Protein AF-A0A385YQN5-F1 (afdb_monomer)

Radius of gyration: 15.06 Å; Cα contacts (8 Å, |Δi|>4): 38; chains: 1; bounding box: 24×31×43 Å

Sequence (58 aa):
MSEILLSKVEQTREEMIESANTRGINDEETIRLSEKLDALLNKYQFEGTFSSSNMSKS

Foldseek 3Di:
DPPVLVVVLVVLVVQLVVCCVPVNCPDPSNVVSVVVNVVSVVVVVVVVVVVPPPPDDD

Secondary structure (DSSP, 8-state):
--HHHHHHHHHHHHHHHHHHHHT-TTSHHHHHHHHHHHHHHHHHHHHHHTTTTTS---

Nearest PDB structures (foldseek):
  6gfo-assembly1_F  TM=9.468E-01  e=2.403E-01  Thermosynechococcus vestitus BP-1
  2c0s-assembly1_A  TM=8.605E-01  e=3.784E-01  Bacillus anthracis str. Ames
  8d06-assembly4_K  TM=9.082E-01  e=1.217E+00  synthetic construct
  5npl-assembly1_A  TM=8.733E-01  e=1.386E+00  Microcystis aeruginosa PCC 7806
  4wwf-assembly2_B-2  TM=8.306E-01  e=3.669E+00  Cupriavidus metallidurans CH34

Organism: NCBI:txid2320858

Mean predicted aligned error: 7.2 Å

Structure (mmCIF, N/CA/C/O backbone):
data_AF-A0A385YQN5-F1
#
_entry.id   AF-A0A385YQN5-F1
#
loop_
_atom_site.group_PDB
_atom_site.id
_atom_site.type_symbol
_atom_site.label_atom_id
_atom_site.label_alt_id
_atom_site.label_comp_id
_atom_site.label_asym_id
_atom_site.label_entity_id
_atom_site.label_seq_id
_atom_site.pdbx_PDB_ins_code
_atom_site.Cartn_x
_atom_site.Cartn_y
_atom_site.Cartn_z
_atom_site.occupancy
_atom_site.B_iso_or_equiv
_atom_site.auth_seq_id
_atom_site.auth_comp_id
_atom_site.auth_asym_id
_atom_site.auth_atom_id
_atom_site.pdbx_PDB_model_num
ATOM 1 N N . MET A 1 1 ? -7.761 1.042 20.059 1.00 61.72 1 MET A N 1
ATOM 2 C CA . MET A 1 1 ? -7.430 0.802 18.637 1.00 61.72 1 MET A CA 1
ATOM 3 C C . MET A 1 1 ? -8.116 -0.480 18.215 1.00 61.72 1 MET A C 1
ATOM 5 O O . MET A 1 1 ? -8.114 -1.419 19.000 1.00 61.72 1 MET A O 1
ATOM 9 N N . SER A 1 2 ? -8.742 -0.523 17.040 1.00 79.25 2 SER A N 1
ATOM 10 C CA . SER A 1 2 ? -9.318 -1.770 16.532 1.00 79.25 2 SER A CA 1
ATOM 11 C C . SER A 1 2 ? -8.189 -2.703 16.082 1.00 79.25 2 SER A C 1
ATOM 13 O O . SER A 1 2 ? -7.494 -2.389 15.118 1.00 79.25 2 SER A O 1
ATOM 15 N N . GLU A 1 3 ? -7.990 -3.838 16.764 1.00 83.62 3 GLU A N 1
ATOM 16 C CA . GLU A 1 3 ? -6.992 -4.863 16.384 1.00 83.62 3 GLU A CA 1
ATOM 17 C C . GLU A 1 3 ? -7.169 -5.308 14.923 1.00 83.62 3 GLU A C 1
ATOM 19 O O . GLU A 1 3 ? -6.203 -5.529 14.197 1.00 83.62 3 GLU A O 1
ATOM 24 N N . ILE A 1 4 ? -8.418 -5.322 14.451 1.00 89.69 4 ILE A N 1
ATOM 25 C CA . ILE A 1 4 ? -8.780 -5.620 13.062 1.00 89.69 4 ILE A CA 1
ATOM 26 C C . ILE A 1 4 ? -8.232 -4.558 12.100 1.00 89.69 4 ILE A C 1
ATOM 28 O O . ILE A 1 4 ? -7.839 -4.879 10.979 1.00 89.69 4 ILE A O 1
ATOM 32 N N . LEU A 1 5 ? -8.239 -3.283 12.495 1.00 90.06 5 LEU A N 1
ATOM 33 C CA . LEU A 1 5 ? -7.731 -2.204 11.652 1.00 90.06 5 LEU A CA 1
ATOM 34 C C . LEU A 1 5 ? -6.205 -2.223 11.585 1.00 90.06 5 LEU A C 1
ATOM 36 O O . LEU A 1 5 ? -5.658 -2.065 10.497 1.00 90.06 5 LEU A O 1
ATOM 40 N N . LEU A 1 6 ? -5.539 -2.469 12.716 1.00 91.62 6 LEU A N 1
ATOM 41 C CA . LEU A 1 6 ? -4.085 -2.613 12.756 1.00 91.62 6 LEU A CA 1
ATOM 42 C C . LEU A 1 6 ? -3.622 -3.782 11.876 1.00 91.62 6 LEU A C 1
ATOM 44 O O . LEU A 1 6 ? -2.781 -3.588 11.005 1.00 91.62 6 LEU A O 1
ATOM 48 N N . SER A 1 7 ? -4.262 -4.946 12.004 1.00 94.38 7 SER A N 1
ATOM 49 C CA . SER A 1 7 ? -3.957 -6.114 11.169 1.00 94.38 7 SER A CA 1
ATOM 50 C C . SER A 1 7 ? -4.121 -5.824 9.668 1.00 94.38 7 SER A C 1
ATOM 52 O O . SER A 1 7 ? -3.288 -6.229 8.861 1.00 94.38 7 SER A O 1
ATOM 54 N N . LYS A 1 8 ? -5.143 -5.050 9.271 1.00 95.44 8 LYS A N 1
ATOM 55 C CA . LYS A 1 8 ? -5.329 -4.636 7.866 1.00 95.44 8 LYS A CA 1
ATOM 56 C C . LYS A 1 8 ? -4.241 -3.687 7.368 1.00 95.44 8 LYS A C 1
ATOM 58 O O . LYS A 1 8 ? -3.877 -3.763 6.194 1.00 95.44 8 LYS A O 1
ATOM 63 N N . VAL A 1 9 ? -3.764 -2.781 8.224 1.00 95.81 9 VAL A N 1
ATOM 64 C CA . VAL A 1 9 ? -2.639 -1.885 7.910 1.00 95.81 9 VAL A CA 1
ATOM 65 C C . VAL A 1 9 ? -1.378 -2.709 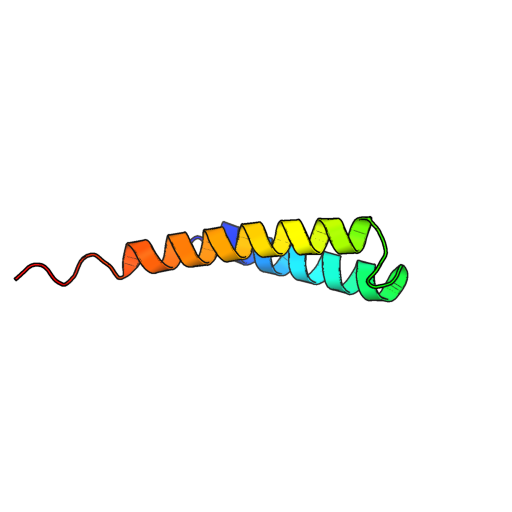7.668 1.00 95.81 9 VAL A C 1
ATOM 67 O O . VAL A 1 9 ? -0.716 -2.512 6.652 1.00 95.81 9 VAL A O 1
ATOM 70 N N . GLU A 1 10 ? -1.071 -3.648 8.562 1.00 96.69 10 GLU A N 1
ATOM 71 C CA . GLU A 1 10 ? 0.116 -4.506 8.466 1.00 96.69 10 GLU A CA 1
ATOM 72 C C . GLU A 1 10 ? 0.077 -5.385 7.215 1.00 96.69 10 GLU A C 1
ATOM 74 O O . GLU A 1 10 ? 1.010 -5.347 6.417 1.00 96.69 10 GLU A O 1
ATOM 79 N N . GLN A 1 11 ? -1.045 -6.066 6.970 1.00 97.94 11 GLN A N 1
ATOM 80 C CA . GLN A 1 11 ? -1.219 -6.894 5.777 1.00 97.94 11 GLN A CA 1
ATOM 81 C C . GLN A 1 11 ? -1.072 -6.079 4.484 1.00 97.94 11 GLN A C 1
ATOM 83 O O . GLN A 1 11 ? -0.344 -6.468 3.576 1.00 97.94 11 GLN A O 1
ATOM 88 N N . THR A 1 12 ? -1.730 -4.918 4.397 1.00 98.00 12 THR A N 1
ATOM 89 C CA . THR A 1 12 ? -1.661 -4.081 3.185 1.00 98.00 12 THR A CA 1
ATOM 90 C C . THR A 1 12 ? -0.246 -3.534 2.968 1.00 98.00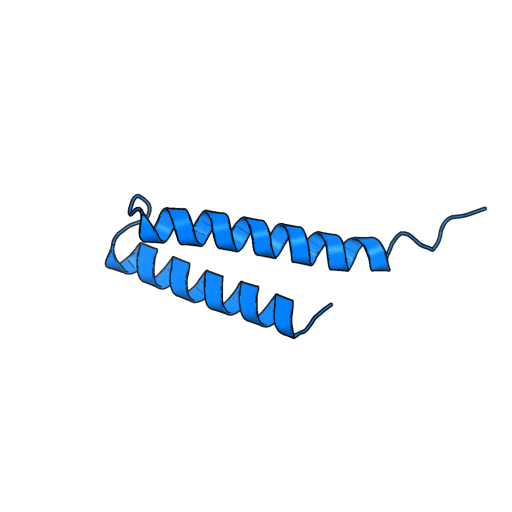 12 THR A C 1
ATOM 92 O O . THR A 1 12 ? 0.192 -3.384 1.829 1.00 98.00 12 THR A O 1
ATOM 95 N N . ARG A 1 13 ? 0.495 -3.257 4.049 1.00 98.06 13 ARG A N 1
ATOM 96 C CA . ARG A 1 13 ? 1.905 -2.863 3.976 1.00 98.06 13 ARG A CA 1
ATOM 97 C C . ARG A 1 13 ? 2.771 -3.992 3.416 1.00 98.06 13 ARG A C 1
ATOM 99 O O . ARG A 1 13 ? 3.623 -3.707 2.579 1.00 98.06 13 ARG A O 1
ATOM 106 N N . GLU A 1 14 ? 2.584 -5.227 3.874 1.00 98.38 14 GLU A N 1
ATOM 107 C CA . GLU A 1 14 ? 3.336 -6.384 3.368 1.00 98.38 14 GLU A CA 1
ATOM 108 C C . GLU A 1 14 ? 3.082 -6.602 1.873 1.00 98.38 14 GLU A C 1
ATOM 110 O O . GLU A 1 14 ? 4.040 -6.652 1.101 1.00 98.38 14 GLU A O 1
ATOM 115 N N . GLU A 1 15 ? 1.814 -6.600 1.450 1.00 98.19 15 GLU A N 1
ATOM 116 C CA . GLU A 1 15 ? 1.420 -6.709 0.037 1.00 98.19 15 GLU A CA 1
ATOM 117 C C . GLU A 1 15 ? 2.061 -5.601 -0.819 1.00 98.19 15 GLU A C 1
ATOM 119 O O . GLU A 1 15 ? 2.585 -5.861 -1.903 1.00 98.19 15 GLU A O 1
ATOM 124 N N . MET A 1 16 ? 2.065 -4.354 -0.329 1.00 98.19 16 MET A N 1
ATOM 125 C CA . MET A 1 16 ? 2.675 -3.221 -1.034 1.00 98.19 16 MET A CA 1
ATOM 126 C C . MET A 1 16 ? 4.185 -3.404 -1.216 1.00 98.19 16 MET A C 1
ATOM 128 O O . MET A 1 16 ? 4.712 -3.121 -2.290 1.00 98.19 16 MET A O 1
ATOM 132 N N . ILE A 1 17 ? 4.886 -3.867 -0.176 1.00 98.19 17 ILE A N 1
ATOM 133 C CA . ILE A 1 17 ? 6.334 -4.107 -0.222 1.00 98.19 17 ILE A CA 1
ATOM 134 C C . ILE A 1 17 ? 6.650 -5.244 -1.196 1.00 98.19 17 ILE A C 1
ATOM 136 O O . ILE A 1 17 ? 7.580 -5.126 -1.994 1.00 98.19 17 ILE A O 1
ATOM 140 N N . GLU A 1 18 ? 5.876 -6.328 -1.164 1.00 98.38 18 GLU A N 1
ATOM 141 C CA . GLU A 1 18 ? 6.037 -7.442 -2.097 1.00 98.38 18 GLU A CA 1
ATOM 142 C C . GLU A 1 18 ? 5.811 -6.993 -3.548 1.00 98.38 18 GLU A C 1
ATOM 144 O O . GLU A 1 18 ? 6.647 -7.260 -4.416 1.00 98.38 18 GLU A O 1
ATOM 149 N N . SER A 1 19 ? 4.746 -6.230 -3.809 1.00 98.19 19 SER A N 1
ATOM 150 C CA . SER A 1 19 ? 4.463 -5.662 -5.133 1.00 98.19 19 SER A CA 1
ATOM 151 C C . SER A 1 19 ? 5.572 -4.711 -5.597 1.00 98.19 19 SER A C 1
ATOM 153 O O . SER A 1 19 ? 6.059 -4.819 -6.721 1.00 98.19 19 SER A O 1
ATOM 155 N N . ALA A 1 20 ? 6.061 -3.832 -4.719 1.00 98.00 20 ALA A N 1
ATOM 156 C CA . ALA A 1 20 ? 7.153 -2.915 -5.038 1.00 98.00 20 ALA A CA 1
ATOM 157 C C . ALA A 1 20 ? 8.454 -3.655 -5.389 1.00 98.00 20 ALA A C 1
ATOM 159 O O . ALA A 1 20 ? 9.161 -3.247 -6.310 1.00 98.00 20 ALA A O 1
ATOM 160 N N . ASN A 1 21 ? 8.756 -4.750 -4.687 1.00 98.06 21 ASN A N 1
ATOM 161 C CA . ASN A 1 21 ? 9.948 -5.562 -4.932 1.00 98.06 21 ASN A CA 1
ATOM 162 C C . ASN A 1 21 ? 9.848 -6.396 -6.217 1.00 98.06 21 ASN A C 1
ATOM 164 O O . ASN A 1 21 ? 10.865 -6.646 -6.861 1.00 98.06 21 ASN A O 1
ATOM 168 N N . THR A 1 22 ? 8.646 -6.847 -6.580 1.00 98.00 22 THR A N 1
ATOM 169 C CA . THR A 1 22 ? 8.428 -7.754 -7.720 1.00 98.00 22 THR A CA 1
ATOM 170 C C . THR A 1 22 ? 8.108 -7.020 -9.020 1.00 98.00 22 THR A C 1
ATOM 172 O O . THR A 1 22 ? 8.613 -7.400 -10.076 1.00 98.00 22 THR A O 1
ATOM 175 N N . ARG A 1 23 ? 7.289 -5.966 -8.957 1.00 96.94 23 ARG A N 1
ATOM 176 C CA . ARG A 1 23 ? 6.786 -5.208 -10.116 1.00 96.94 23 ARG A CA 1
ATOM 177 C C . ARG A 1 23 ? 7.362 -3.796 -10.217 1.00 96.94 23 ARG A C 1
ATOM 179 O O . ARG A 1 23 ? 7.366 -3.204 -11.293 1.00 96.94 23 ARG A O 1
ATOM 186 N N . GLY A 1 24 ? 7.887 -3.269 -9.114 1.00 97.56 24 GLY A N 1
ATOM 187 C CA . GLY A 1 24 ? 8.416 -1.913 -9.022 1.00 97.56 24 GLY A CA 1
ATOM 188 C C . GLY A 1 24 ? 7.435 -0.926 -8.388 1.00 97.56 24 GLY A C 1
ATOM 189 O O . GLY A 1 24 ? 6.235 -1.167 -8.264 1.00 97.56 24 GLY A O 1
ATOM 190 N N . ILE A 1 25 ? 7.970 0.227 -7.986 1.00 95.50 25 ILE A N 1
ATOM 191 C CA . ILE A 1 25 ? 7.218 1.280 -7.281 1.00 95.50 25 ILE A CA 1
ATOM 192 C C . ILE A 1 25 ? 6.204 2.020 -8.163 1.00 95.50 25 ILE A C 1
ATOM 194 O O . ILE A 1 25 ? 5.244 2.577 -7.646 1.00 95.50 25 ILE A O 1
ATOM 198 N N . ASN A 1 26 ? 6.419 2.021 -9.481 1.00 96.69 26 ASN A N 1
ATOM 199 C CA . ASN A 1 26 ? 5.548 2.691 -10.452 1.00 96.69 26 ASN A CA 1
ATOM 200 C C . ASN A 1 26 ? 4.500 1.741 -11.053 1.00 96.69 26 ASN A C 1
ATOM 202 O O . ASN A 1 26 ? 3.784 2.134 -11.971 1.00 96.69 26 ASN A O 1
ATOM 206 N N . ASP A 1 27 ? 4.456 0.489 -10.594 1.00 98.06 27 ASP A N 1
ATOM 207 C CA . ASP A 1 27 ? 3.437 -0.464 -11.016 1.00 98.06 27 ASP A CA 1
ATOM 208 C C . ASP A 1 27 ? 2.064 -0.056 -10.466 1.00 98.06 27 ASP A C 1
ATOM 210 O O . ASP A 1 27 ? 1.948 0.418 -9.332 1.00 98.06 27 ASP A O 1
ATOM 214 N N . GLU A 1 28 ? 1.021 -0.243 -11.271 1.00 98.12 28 GLU A N 1
ATOM 215 C CA . GLU A 1 28 ? -0.350 0.132 -10.921 1.00 98.12 28 GLU A CA 1
ATOM 216 C C . GLU A 1 28 ? -0.832 -0.573 -9.643 1.00 98.12 28 GLU A C 1
ATOM 218 O O . GLU A 1 28 ? -1.515 0.037 -8.816 1.00 98.12 28 GLU A O 1
ATOM 223 N N . GLU A 1 29 ? -0.437 -1.832 -9.429 1.00 96.81 29 GLU A N 1
ATOM 224 C CA . GLU A 1 29 ? -0.781 -2.588 -8.226 1.00 96.81 29 GLU A CA 1
ATOM 225 C C . GLU A 1 29 ? -0.092 -1.998 -6.991 1.00 96.81 29 GLU A C 1
ATOM 227 O O . GLU A 1 29 ? -0.744 -1.786 -5.966 1.00 96.81 29 GLU A O 1
ATOM 232 N N . THR A 1 30 ? 1.188 -1.634 -7.106 1.00 97.81 30 THR A N 1
ATOM 233 C CA . THR A 1 30 ? 1.941 -0.983 -6.024 1.00 97.81 30 THR A CA 1
ATOM 234 C C . THR A 1 30 ? 1.354 0.385 -5.667 1.00 97.81 30 THR A C 1
ATOM 236 O O . THR A 1 30 ? 1.192 0.693 -4.484 1.00 97.81 30 THR A O 1
ATOM 239 N N . ILE A 1 31 ? 0.971 1.186 -6.668 1.00 98.31 31 ILE A N 1
ATOM 240 C CA . ILE A 1 31 ? 0.328 2.494 -6.463 1.00 98.31 31 ILE A CA 1
ATOM 241 C C . ILE A 1 31 ? -1.016 2.314 -5.749 1.00 98.31 31 ILE A C 1
ATOM 243 O O . ILE A 1 31 ? -1.264 2.957 -4.728 1.00 98.31 31 ILE A O 1
ATOM 247 N N . ARG A 1 32 ? -1.851 1.376 -6.212 1.00 98.31 32 ARG A N 1
ATOM 248 C CA . ARG A 1 32 ? -3.149 1.085 -5.585 1.00 98.31 32 ARG A CA 1
ATOM 249 C C . ARG A 1 32 ? -2.996 0.625 -4.134 1.00 98.31 32 ARG A C 1
ATOM 251 O O . ARG A 1 32 ? -3.800 0.987 -3.273 1.00 98.31 32 ARG A O 1
ATOM 258 N 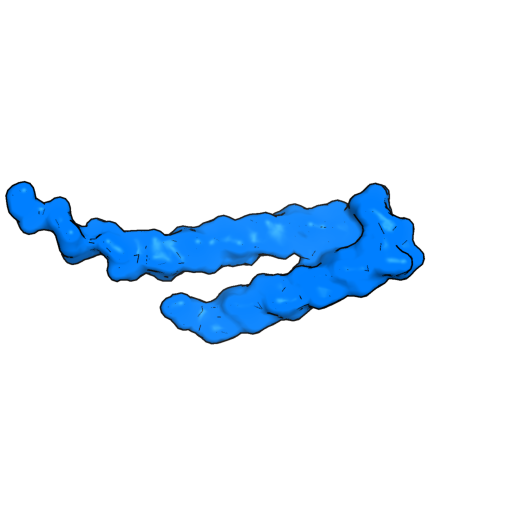N . LEU A 1 33 ? -1.983 -0.194 -3.851 1.00 98.31 33 LEU A N 1
ATOM 259 C CA . LEU A 1 33 ? -1.679 -0.651 -2.496 1.00 98.31 33 LEU A CA 1
ATOM 260 C C . LEU A 1 33 ? -1.210 0.504 -1.600 1.00 98.31 33 LEU A C 1
ATOM 262 O O . LEU A 1 33 ? -1.639 0.564 -0.447 1.00 98.31 33 LEU A O 1
ATOM 266 N N . SER A 1 34 ? -0.433 1.454 -2.130 1.00 97.62 34 SER A N 1
ATOM 267 C CA . SER A 1 34 ? -0.046 2.677 -1.413 1.00 97.62 34 SER A CA 1
ATOM 268 C C . SER A 1 34 ? -1.260 3.533 -1.045 1.00 97.62 34 SER A C 1
ATOM 270 O O . SER A 1 34 ? -1.418 3.902 0.116 1.00 97.62 34 SER A O 1
ATOM 272 N N . GLU A 1 35 ? -2.166 3.794 -1.990 1.00 98.06 35 GLU A N 1
ATOM 273 C CA . GLU A 1 35 ? -3.387 4.575 -1.731 1.00 98.06 35 GLU A CA 1
ATOM 274 C C . GLU A 1 35 ? -4.288 3.900 -0.683 1.00 98.06 35 GLU A C 1
ATOM 276 O O . GLU A 1 35 ? -4.847 4.548 0.209 1.00 98.06 35 GLU A O 1
ATOM 281 N N . LYS A 1 36 ? -4.407 2.568 -0.757 1.00 97.69 36 LYS A N 1
ATOM 282 C CA . LYS A 1 36 ? -5.151 1.768 0.223 1.00 97.69 36 LYS A CA 1
ATOM 283 C C . LYS A 1 36 ? -4.499 1.828 1.607 1.00 97.69 36 LYS A C 1
ATOM 285 O O . LYS A 1 36 ? -5.217 1.956 2.602 1.00 97.69 36 LYS A O 1
ATOM 290 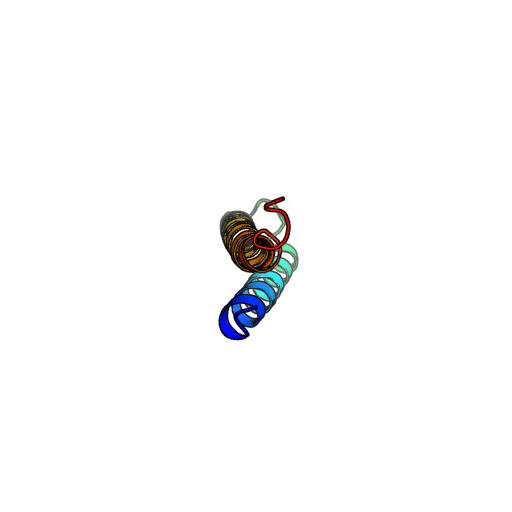N N . LEU A 1 37 ? -3.171 1.732 1.684 1.00 97.50 37 LEU A N 1
ATOM 291 C CA . LEU A 1 37 ? -2.428 1.827 2.939 1.00 97.50 37 LEU A CA 1
ATOM 292 C C . LEU A 1 37 ? -2.616 3.204 3.586 1.00 97.50 37 LEU A C 1
ATOM 294 O O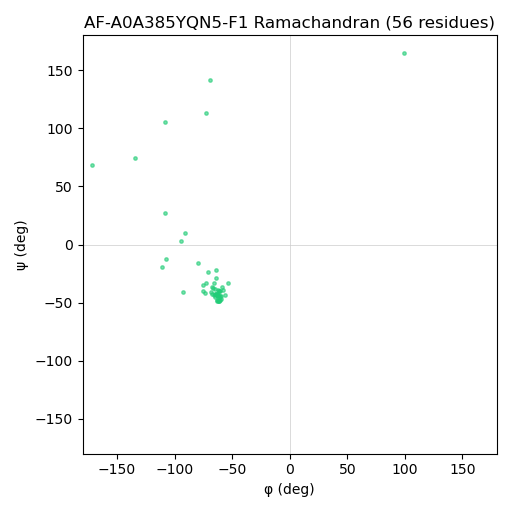 . LEU A 1 37 ? -2.930 3.273 4.774 1.00 97.50 37 LEU A O 1
ATOM 298 N N . ASP A 1 38 ? -2.528 4.279 2.804 1.00 96.94 38 ASP A N 1
ATOM 299 C CA . ASP A 1 38 ? -2.753 5.648 3.278 1.00 96.94 38 ASP A CA 1
ATOM 300 C C . ASP A 1 38 ? -4.170 5.833 3.834 1.00 96.94 38 ASP A C 1
ATOM 302 O O . ASP A 1 38 ? -4.358 6.379 4.925 1.00 96.94 38 ASP A O 1
ATOM 306 N N . ALA A 1 39 ? -5.191 5.314 3.144 1.00 96.00 39 ALA A N 1
ATOM 307 C CA . ALA A 1 39 ? -6.568 5.358 3.634 1.00 96.00 39 ALA A CA 1
ATOM 308 C C . ALA A 1 39 ? -6.742 4.607 4.970 1.00 96.00 39 ALA A C 1
ATOM 310 O O . ALA A 1 39 ? -7.447 5.081 5.869 1.00 96.00 39 ALA A O 1
ATOM 311 N N . LEU A 1 40 ? -6.090 3.450 5.126 1.00 95.19 40 LEU A N 1
ATOM 312 C CA . LEU A 1 40 ? -6.124 2.673 6.367 1.00 95.1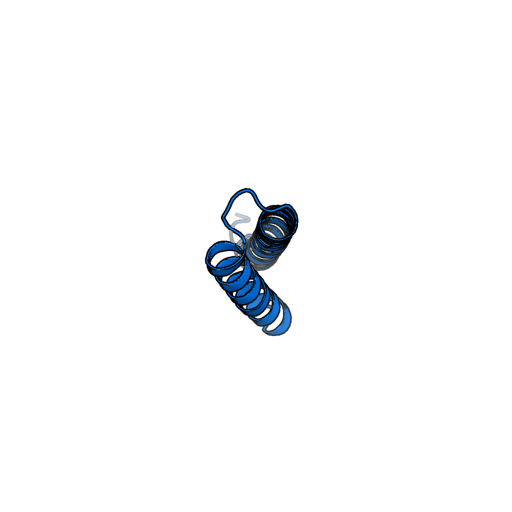9 40 LEU A CA 1
ATOM 313 C C . LEU A 1 40 ? -5.396 3.384 7.513 1.00 95.19 40 LEU A C 1
ATOM 315 O O . LEU A 1 40 ? -5.914 3.405 8.629 1.00 95.19 40 LEU A O 1
ATOM 319 N N . LEU A 1 41 ? -4.244 4.003 7.242 1.00 93.81 41 LEU A N 1
ATOM 320 C CA . LEU A 1 41 ? -3.492 4.792 8.221 1.00 93.81 41 LEU A CA 1
ATOM 321 C C . LEU A 1 41 ? -4.284 6.013 8.688 1.00 93.81 41 LEU A C 1
ATOM 323 O O . LEU A 1 41 ? -4.377 6.251 9.891 1.00 93.81 41 LEU A O 1
ATOM 327 N N . ASN A 1 42 ? -4.934 6.725 7.765 1.00 93.25 42 ASN A N 1
ATOM 328 C CA . ASN A 1 42 ? -5.812 7.847 8.098 1.00 93.25 42 ASN A CA 1
ATOM 329 C C . ASN A 1 42 ? -6.962 7.406 9.007 1.00 93.25 42 ASN A C 1
ATOM 331 O O . ASN A 1 42 ? -7.252 8.051 10.017 1.00 93.25 42 ASN A O 1
ATOM 335 N N . LYS A 1 43 ? -7.594 6.269 8.692 1.00 91.12 43 LYS A N 1
ATOM 336 C CA . LYS A 1 43 ? -8.650 5.699 9.532 1.00 91.12 43 LYS A CA 1
ATOM 337 C C . LYS A 1 43 ? -8.124 5.304 10.913 1.00 91.12 43 LYS A C 1
ATOM 339 O O . LYS A 1 43 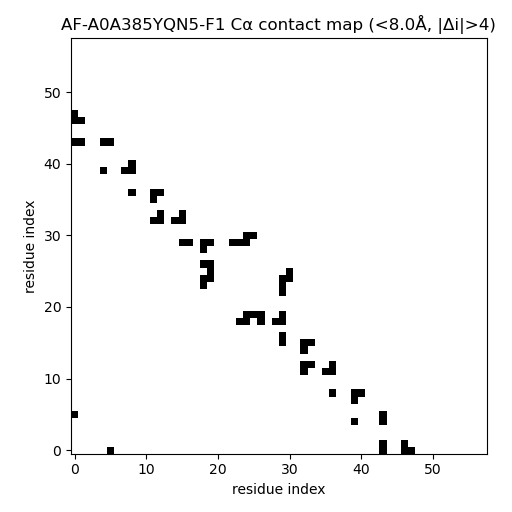? -8.771 5.586 11.917 1.00 91.12 43 LYS A O 1
ATOM 344 N N . TYR A 1 44 ? -6.950 4.683 10.968 1.00 88.94 44 TYR A N 1
ATOM 345 C CA . TYR A 1 44 ? -6.325 4.258 12.218 1.00 88.94 44 TYR A CA 1
ATOM 346 C C . TYR A 1 44 ? -5.968 5.447 13.108 1.00 88.94 44 TYR A C 1
ATOM 348 O O . TYR A 1 44 ? -6.249 5.438 14.307 1.00 88.94 44 TYR A O 1
ATOM 356 N N . GLN A 1 45 ? -5.422 6.505 12.513 1.00 86.50 45 GLN A N 1
ATOM 357 C CA . GLN A 1 45 ? -5.122 7.748 13.206 1.00 86.50 45 GLN A CA 1
ATOM 358 C C . GLN A 1 45 ? -6.398 8.417 13.723 1.00 86.50 45 GLN A C 1
ATOM 360 O O . GLN A 1 45 ? -6.422 8.845 14.872 1.00 86.50 45 GLN A O 1
ATOM 365 N N . PHE A 1 46 ? -7.468 8.456 12.926 1.00 84.12 46 PHE A N 1
ATOM 366 C CA . PHE A 1 46 ? -8.760 9.001 13.346 1.00 84.12 46 PHE A CA 1
ATOM 367 C C . PHE A 1 46 ? -9.376 8.213 14.515 1.00 84.12 46 PHE A C 1
ATOM 369 O O . PHE A 1 46 ? -9.835 8.798 15.493 1.00 84.12 46 PHE A O 1
ATOM 376 N N . GLU A 1 47 ? -9.332 6.879 14.473 1.00 78.25 47 GLU A N 1
ATOM 377 C CA . GLU A 1 47 ? -9.769 6.041 15.600 1.00 78.25 47 GLU A CA 1
ATOM 378 C C . GLU A 1 47 ? -8.893 6.240 16.853 1.00 78.25 47 GLU A C 1
ATOM 380 O O . GLU A 1 47 ? -9.377 6.099 17.978 1.00 78.25 47 GLU A O 1
ATOM 385 N N . GLY A 1 48 ? -7.617 6.601 16.683 1.00 66.19 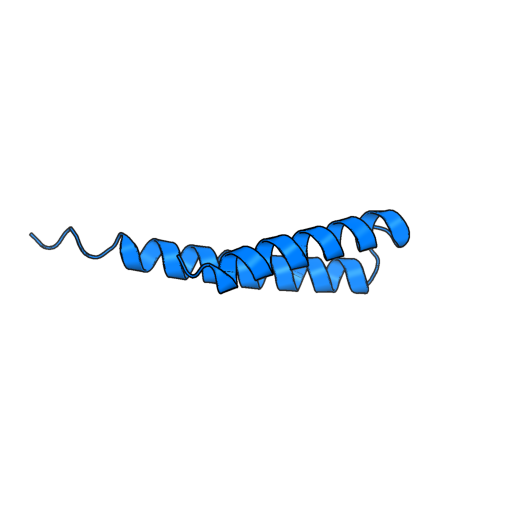48 GLY A N 1
ATOM 386 C CA . GLY A 1 48 ? -6.713 6.961 17.777 1.00 66.19 48 GLY A CA 1
ATOM 387 C C . GLY A 1 48 ? -6.978 8.350 18.369 1.00 66.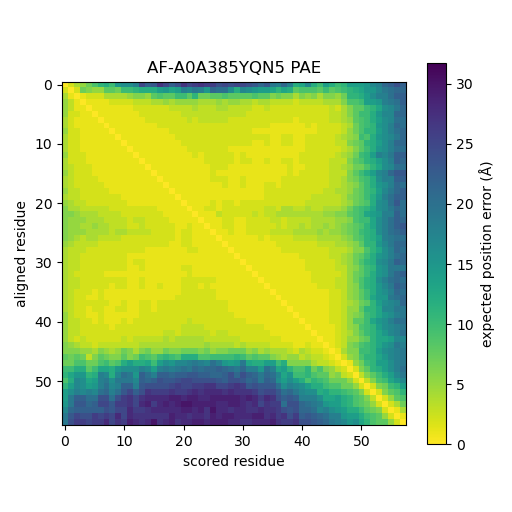19 48 GLY A C 1
ATOM 388 O O . GLY A 1 48 ? -6.942 8.511 19.588 1.00 66.19 48 GLY A O 1
ATOM 389 N N . THR A 1 49 ? -7.287 9.353 17.540 1.00 59.34 49 THR A N 1
ATOM 390 C CA . THR A 1 49 ? -7.469 10.749 17.979 1.00 59.34 49 THR A CA 1
ATOM 391 C C . THR A 1 49 ? -8.792 10.982 18.703 1.00 59.34 49 THR A C 1
ATOM 393 O O . THR A 1 49 ? -8.810 11.716 19.693 1.00 59.34 49 THR A O 1
ATOM 396 N N . PHE A 1 50 ? -9.876 10.303 18.310 1.00 56.59 50 PHE A N 1
ATOM 397 C CA . PHE A 1 50 ? -11.161 10.373 19.028 1.00 56.59 50 PHE A CA 1
ATOM 398 C C . PHE A 1 50 ? -11.086 9.808 20.453 1.00 56.59 50 PHE A C 1
ATOM 400 O O . PHE A 1 50 ? -11.890 10.183 21.306 1.00 56.59 50 PHE A O 1
ATOM 407 N N . SER A 1 51 ? -10.100 8.954 20.743 1.00 53.16 51 SER A N 1
ATOM 408 C CA . SER A 1 51 ? -9.868 8.450 22.098 1.00 53.16 51 SER A CA 1
ATOM 409 C C . SER A 1 51 ? -9.108 9.439 22.995 1.00 53.16 51 SER A C 1
ATOM 411 O O . SER A 1 51 ? -9.129 9.263 24.212 1.00 53.16 51 SER A O 1
ATOM 413 N N . SER A 1 52 ? -8.456 10.469 22.440 1.00 53.16 52 SER A N 1
ATOM 414 C CA . SER A 1 52 ? -7.652 11.442 23.205 1.00 53.16 52 SER A CA 1
ATOM 415 C C . SER A 1 52 ? -8.289 12.832 23.327 1.00 53.16 52 SER A C 1
ATOM 417 O O . SER A 1 52 ? -7.847 13.622 24.156 1.00 53.16 52 SER A O 1
ATOM 419 N N . SER A 1 53 ? -9.341 13.153 22.565 1.00 52.12 53 SER A N 1
ATOM 420 C CA . SER A 1 53 ? -9.928 14.504 22.535 1.00 52.12 53 SER A CA 1
ATOM 421 C C . SER A 1 53 ? -11.067 14.769 23.535 1.00 52.12 53 SER A C 1
ATOM 423 O O . SER A 1 53 ? -11.694 15.821 23.457 1.00 52.12 53 SER A O 1
ATOM 425 N N . ASN A 1 54 ? -11.337 13.874 24.495 1.00 53.69 54 ASN A N 1
ATOM 426 C CA . ASN A 1 54 ? -12.401 14.054 25.503 1.00 53.69 54 ASN A CA 1
ATOM 427 C C . ASN A 1 54 ? -11.906 14.354 26.937 1.00 53.69 54 ASN A C 1
ATOM 429 O O . ASN A 1 54 ? -12.621 14.108 27.904 1.00 53.69 54 ASN A O 1
ATOM 433 N N . MET A 1 55 ? -10.720 14.950 27.096 1.00 53.06 55 MET A N 1
ATOM 434 C CA . MET A 1 55 ? -10.278 15.557 28.365 1.00 53.06 55 MET A CA 1
ATOM 435 C C . MET A 1 55 ? -9.664 16.936 28.118 1.00 53.06 55 MET A C 1
ATOM 437 O O . MET A 1 55 ? -8.452 17.091 28.153 1.00 53.06 55 MET A O 1
ATOM 441 N N . SER A 1 56 ? -10.505 17.933 27.835 1.00 49.72 56 SER A N 1
ATOM 442 C CA . SER A 1 56 ? -10.259 19.364 28.109 1.00 49.72 56 SER A CA 1
ATOM 443 C C . SER A 1 56 ? -11.541 20.155 27.818 1.00 49.72 56 SER A C 1
ATOM 445 O O . SER A 1 56 ? -11.632 20.907 26.854 1.00 49.72 56 SER A O 1
ATOM 447 N N . LYS A 1 57 ? -12.573 19.946 28.641 1.00 49.09 57 LYS A N 1
ATOM 448 C CA . LYS A 1 57 ? -13.576 20.984 28.910 1.00 49.09 57 LYS A CA 1
ATOM 449 C C . LYS A 1 57 ? -13.332 21.467 30.335 1.00 49.09 57 LYS A C 1
ATOM 451 O O . LYS A 1 57 ? -13.635 20.739 31.278 1.00 49.09 57 LYS A O 1
ATOM 456 N N . SER A 1 58 ? -12.760 22.654 30.481 1.00 47.69 58 SER A N 1
ATOM 457 C CA . SER A 1 58 ? -12.844 23.521 31.663 1.00 47.69 58 SER A CA 1
ATOM 458 C C . SER A 1 58 ? -12.560 24.944 31.214 1.00 47.69 58 SER A C 1
ATOM 460 O O . SER A 1 58 ? -11.568 25.113 30.472 1.00 47.69 58 SER A O 1
#

pLDDT: mean 86.5, std 17.07, range [47.69, 98.38]

InterPro domains:
  IPR018540 Aspartyl-phosphate phosphatase Spo0E-like [PF09388] (5-45)
  IPR036638 Helix-loop-helix DNA-binding domain superfamily [G3DSA:4.10.280.10] (2-55)
  IPR037208 Aspartyl-phosphate phosphatase Spo0E-like superfamily [SSF140500] (3-47)

Solvent-accessible surface area (backbone atoms only — not comparable to full-atom values): 3319 Å² total; per-residue (Å²): 123,60,68,69,56,53,52,50,39,52,52,38,47,51,54,25,51,51,35,30,75,75,67,30,72,86,29,70,66,21,45,53,31,49,57,52,35,51,54,43,49,53,50,50,50,51,60,50,48,68,74,65,72,84,80,81,89,130